Protein AF-A0A850NM30-F1 (afdb_monomer_lite)

Secondary structure (DSSP, 8-state):
-EEEEE--SHHHHHHHHHHHHTT-EEEEE-TT-----------

InterPro domains:
  IPR036188 FAD/NAD(P)-binding domain superfamily [G3DSA:3.50.50.60] (2-30)

Organism: NCBI:txid1181271

pLDDT: mean 79.55, std 18.75, range [41.47, 96.5]

Radius of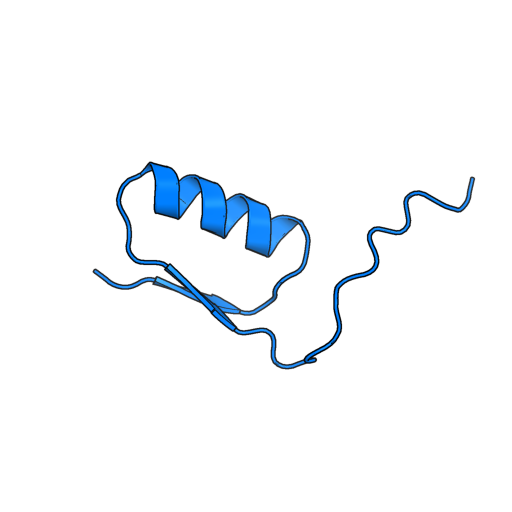 gyration: 12.08 Å; chains: 1; bounding box: 42×17×22 Å

Structure (mmCIF, N/CA/C/O backbone):
data_AF-A0A850NM30-F1
#
_entry.id   AF-A0A850NM30-F1
#
loop_
_atom_site.group_PDB
_atom_site.id
_atom_site.type_symbol
_atom_site.label_atom_id
_atom_site.label_alt_id
_atom_site.label_comp_id
_atom_site.label_asym_id
_atom_site.label_entity_id
_atom_site.label_seq_id
_atom_site.pdbx_PDB_ins_code
_atom_site.Cartn_x
_atom_site.Cartn_y
_atom_site.Cartn_z
_atom_site.occupancy
_atom_site.B_iso_or_equiv
_atom_site.auth_seq_id
_atom_site.auth_comp_id
_atom_site.auth_asym_id
_atom_site.auth_atom_id
_atom_site.pdbx_PDB_model_num
ATOM 1 N N . MET A 1 1 ? -16.930 6.557 1.416 1.00 75.94 1 MET A N 1
ATOM 2 C CA . MET A 1 1 ? -16.465 7.009 0.085 1.00 75.94 1 MET A CA 1
ATOM 3 C C . MET A 1 1 ? -15.074 6.447 -0.112 1.00 75.94 1 MET A C 1
ATOM 5 O O . MET A 1 1 ? -14.240 6.653 0.762 1.00 75.94 1 MET A O 1
ATOM 9 N N . ARG A 1 2 ? -14.863 5.705 -1.198 1.00 86.88 2 ARG A N 1
ATOM 10 C CA . ARG A 1 2 ? -13.604 5.018 -1.492 1.00 86.88 2 ARG A CA 1
ATOM 11 C C . ARG A 1 2 ? -12.755 5.872 -2.428 1.00 86.88 2 ARG A C 1
ATOM 13 O O . ARG A 1 2 ? -13.274 6.357 -3.431 1.00 86.88 2 ARG A O 1
ATOM 20 N N . ILE A 1 3 ? -11.479 6.060 -2.097 1.00 89.00 3 ILE A N 1
ATOM 21 C CA . ILE A 1 3 ? -10.536 6.890 -2.859 1.00 89.00 3 ILE A CA 1
ATOM 22 C C . ILE A 1 3 ? -9.498 5.983 -3.520 1.00 89.00 3 ILE A C 1
ATOM 24 O O . ILE A 1 3 ? -8.890 5.145 -2.857 1.00 89.00 3 ILE A O 1
ATOM 28 N N . VAL A 1 4 ? -9.295 6.147 -4.828 1.00 90.19 4 VAL A N 1
ATOM 29 C CA . VAL A 1 4 ? -8.284 5.400 -5.589 1.00 90.19 4 VAL A CA 1
ATOM 30 C C . VAL A 1 4 ? -7.155 6.345 -5.987 1.00 90.19 4 VAL A C 1
ATOM 32 O O . VAL A 1 4 ? -7.377 7.290 -6.740 1.00 90.19 4 VAL A O 1
ATOM 35 N N . LEU A 1 5 ? -5.948 6.080 -5.493 1.00 88.31 5 LEU A N 1
ATOM 36 C CA . LEU A 1 5 ? -4.727 6.809 -5.837 1.00 88.31 5 LEU A CA 1
ATOM 37 C C . LEU A 1 5 ? -3.969 6.048 -6.923 1.00 88.31 5 LEU A C 1
ATOM 39 O O . LEU A 1 5 ? -3.723 4.854 -6.776 1.00 88.31 5 LEU A O 1
ATOM 43 N N . ARG A 1 6 ? -3.583 6.731 -8.007 1.00 89.25 6 ARG A N 1
ATOM 44 C CA . ARG A 1 6 ? -2.707 6.158 -9.038 1.00 89.25 6 ARG A CA 1
ATOM 45 C C . ARG A 1 6 ? -1.267 6.629 -8.835 1.00 89.25 6 ARG A C 1
ATOM 47 O O . ARG A 1 6 ? -1.000 7.820 -8.958 1.00 89.25 6 ARG A O 1
ATOM 54 N N . GLY A 1 7 ? -0.370 5.681 -8.569 1.00 87.81 7 GLY A N 1
ATOM 55 C CA . GLY A 1 7 ? 1.060 5.885 -8.316 1.00 87.81 7 GLY A CA 1
ATOM 56 C C . GLY A 1 7 ? 1.440 5.671 -6.848 1.00 87.81 7 GLY A C 1
ATOM 57 O O . GLY A 1 7 ? 0.880 6.314 -5.963 1.00 87.81 7 GLY A O 1
ATOM 58 N N . ALA A 1 8 ? 2.413 4.790 -6.597 1.00 87.56 8 ALA A N 1
ATOM 59 C CA . ALA A 1 8 ? 2.920 4.468 -5.259 1.00 87.56 8 ALA A CA 1
ATOM 60 C C . ALA A 1 8 ? 4.268 5.142 -4.942 1.00 87.56 8 ALA A C 1
ATOM 62 O O . ALA A 1 8 ? 5.003 4.695 -4.065 1.00 87.56 8 ALA A O 1
ATOM 63 N N . GLY A 1 9 ? 4.593 6.240 -5.633 1.00 88.94 9 GLY A N 1
ATOM 64 C CA . GLY A 1 9 ? 5.720 7.095 -5.259 1.00 88.94 9 GLY A CA 1
ATOM 65 C C . GLY A 1 9 ? 5.493 7.825 -3.937 1.00 88.94 9 GLY A C 1
ATOM 66 O O . GLY A 1 9 ? 4.396 7.808 -3.380 1.00 88.94 9 GLY A O 1
ATOM 67 N N . VAL A 1 10 ? 6.527 8.525 -3.460 1.00 89.75 10 VAL A N 1
ATOM 68 C CA . VAL A 1 10 ? 6.526 9.215 -2.154 1.00 89.75 10 VAL A CA 1
ATOM 69 C C . VAL A 1 10 ? 5.277 10.079 -1.958 1.00 89.75 10 VAL A C 1
ATOM 71 O O . VAL A 1 10 ? 4.598 9.950 -0.946 1.00 89.75 10 VAL A O 1
ATOM 74 N N . ALA A 1 11 ? 4.914 10.897 -2.950 1.00 90.75 11 ALA A N 1
ATOM 75 C CA . ALA A 1 11 ? 3.716 11.733 -2.874 1.00 90.75 11 ALA A CA 1
ATOM 76 C C . ALA A 1 11 ? 2.418 10.912 -2.763 1.00 90.75 11 ALA A C 1
ATOM 78 O O . ALA A 1 11 ? 1.527 11.267 -1.994 1.00 90.75 11 ALA A O 1
ATOM 79 N N . GLY A 1 12 ? 2.321 9.802 -3.501 1.00 92.25 12 GLY A N 1
ATOM 80 C CA . GLY A 1 12 ? 1.157 8.917 -3.481 1.00 92.25 12 GLY A CA 1
ATOM 81 C C . GLY A 1 12 ? 0.987 8.210 -2.139 1.00 92.25 12 GLY A C 1
ATOM 82 O O . GLY A 1 12 ? -0.123 8.152 -1.616 1.00 92.25 12 GLY A O 1
ATOM 83 N N . LEU A 1 13 ? 2.088 7.746 -1.542 1.00 92.56 13 LEU A N 1
ATOM 84 C CA . LEU A 1 13 ? 2.077 7.130 -0.215 1.00 92.56 13 LEU A CA 1
ATOM 85 C C . LEU A 1 13 ? 1.763 8.142 0.889 1.00 92.56 13 LEU A C 1
ATOM 87 O O . LEU A 1 13 ? 0.925 7.856 1.734 1.00 92.56 13 LEU A O 1
ATOM 91 N N . VAL A 1 14 ? 2.357 9.340 0.857 1.00 95.19 14 VAL A N 1
ATOM 92 C CA . VAL A 1 14 ? 2.042 10.403 1.829 1.00 95.19 14 VAL A CA 1
ATOM 93 C C . VAL A 1 14 ? 0.560 10.774 1.762 1.00 95.19 14 VAL A C 1
ATOM 95 O O . VAL A 1 14 ? -0.112 10.815 2.792 1.00 95.19 14 VAL A O 1
ATOM 98 N N . ALA A 1 15 ? 0.019 10.971 0.556 1.00 94.25 15 ALA A N 1
ATOM 99 C CA . ALA A 1 15 ? -1.402 11.246 0.374 1.00 94.25 15 ALA A CA 1
ATOM 100 C C . ALA A 1 15 ? -2.280 10.096 0.893 1.00 94.25 15 ALA A C 1
ATOM 102 O O . ALA A 1 15 ? -3.287 10.346 1.556 1.00 94.25 15 ALA A O 1
ATOM 103 N N . ALA A 1 16 ? -1.897 8.842 0.624 1.00 94.56 16 ALA A N 1
ATOM 104 C CA . ALA A 1 16 ? -2.629 7.675 1.101 1.00 94.56 16 ALA A CA 1
ATOM 105 C C . ALA A 1 16 ? -2.662 7.600 2.632 1.00 94.56 16 ALA A C 1
ATOM 107 O O . ALA A 1 16 ? -3.730 7.370 3.195 1.00 94.56 16 ALA A O 1
ATOM 108 N N . THR A 1 17 ? -1.531 7.852 3.296 1.00 95.19 17 THR A N 1
ATOM 109 C CA . THR A 1 17 ? -1.431 7.861 4.760 1.00 95.19 17 THR A CA 1
ATOM 110 C C . THR A 1 17 ? -2.322 8.935 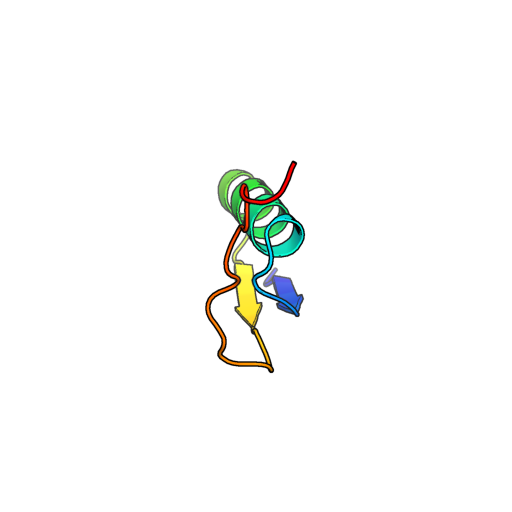5.369 1.00 95.19 17 THR A C 1
ATOM 112 O O . THR A 1 17 ? -3.164 8.613 6.200 1.00 95.19 17 THR A O 1
ATOM 115 N N . CYS A 1 18 ? -2.229 10.186 4.907 1.00 96.12 18 CYS A N 1
ATOM 116 C CA . CYS A 1 18 ? -3.062 11.265 5.446 1.00 96.12 18 CYS A CA 1
ATOM 117 C C . CYS A 1 18 ? -4.563 10.993 5.249 1.00 96.12 18 CYS A C 1
ATOM 119 O O . CYS A 1 18 ? -5.381 11.283 6.121 1.00 96.12 18 CYS A O 1
ATOM 121 N N . LEU A 1 19 ? -4.947 10.422 4.104 1.00 93.88 19 LEU A N 1
ATOM 122 C CA . LEU A 1 19 ? -6.340 10.066 3.836 1.00 93.88 19 LEU A CA 1
ATOM 123 C C . LEU A 1 19 ? -6.817 8.894 4.707 1.00 93.88 19 LEU A C 1
ATOM 125 O O . LEU A 1 19 ? -7.957 8.920 5.174 1.00 93.88 19 LEU A O 1
ATOM 129 N N . ALA A 1 20 ? -5.963 7.901 4.958 1.00 93.25 20 ALA A N 1
ATOM 130 C CA . ALA A 1 20 ? -6.265 6.797 5.863 1.00 93.25 20 ALA A CA 1
ATOM 131 C C . ALA A 1 20 ? -6.410 7.278 7.318 1.00 93.25 20 ALA A C 1
ATOM 133 O O . ALA A 1 20 ? -7.369 6.901 7.990 1.00 93.25 20 ALA A O 1
ATOM 134 N N . GLU A 1 21 ? -5.531 8.172 7.778 1.00 96.50 21 GLU A N 1
ATOM 135 C CA . GLU A 1 21 ? -5.616 8.811 9.101 1.00 96.50 21 GLU A CA 1
ATOM 136 C C . GLU A 1 21 ? -6.894 9.646 9.262 1.00 96.50 21 GLU A C 1
ATOM 138 O O . GLU A 1 21 ? -7.493 9.677 10.335 1.00 96.50 21 GLU A O 1
ATOM 143 N N . ALA A 1 22 ? -7.385 10.249 8.177 1.00 95.00 22 ALA A N 1
ATOM 144 C CA . ALA A 1 22 ? -8.680 10.926 8.140 1.00 95.00 22 ALA A CA 1
ATOM 145 C C . ALA A 1 22 ? -9.891 9.962 8.093 1.00 95.00 22 ALA A C 1
ATOM 147 O O . ALA A 1 22 ? -11.020 10.395 7.838 1.00 95.00 22 ALA A O 1
ATOM 148 N N . GLY A 1 23 ? -9.679 8.656 8.288 1.00 94.94 23 GLY A N 1
ATOM 149 C CA . GLY A 1 23 ? -10.727 7.634 8.304 1.00 94.94 23 GLY A CA 1
ATOM 150 C C . GLY A 1 23 ? -11.316 7.330 6.926 1.00 94.94 23 GLY A C 1
ATOM 151 O O . GLY A 1 23 ? -12.475 6.917 6.822 1.00 94.94 23 GLY A O 1
ATOM 152 N N . ARG A 1 24 ? -10.570 7.581 5.842 1.00 94.25 24 ARG A N 1
ATOM 153 C CA . ARG A 1 24 ? -11.008 7.250 4.479 1.00 94.25 24 ARG A CA 1
ATOM 154 C C . ARG A 1 24 ? -10.488 5.881 4.061 1.00 94.25 24 ARG A C 1
ATOM 156 O O . ARG A 1 24 ? -9.362 5.503 4.356 1.00 94.25 24 ARG A O 1
ATOM 163 N N . GLU A 1 25 ? -11.311 5.159 3.308 1.00 91.69 25 GLU A N 1
ATOM 164 C CA . GLU A 1 25 ? -10.898 3.925 2.643 1.00 91.69 25 GLU A CA 1
ATOM 165 C C . GLU A 1 25 ? -10.120 4.283 1.371 1.00 91.69 25 GLU A C 1
ATOM 167 O O . GLU A 1 25 ? -10.670 4.890 0.443 1.00 91.69 25 GLU A O 1
ATOM 172 N N . VAL A 1 26 ? -8.837 3.921 1.338 1.00 92.75 26 VAL A N 1
ATOM 173 C CA . VAL A 1 26 ? -7.901 4.298 0.276 1.00 92.75 26 VAL A CA 1
ATOM 174 C C . VAL A 1 26 ? -7.314 3.055 -0.376 1.00 92.75 26 VAL A C 1
ATOM 176 O O . VAL A 1 26 ? -6.864 2.138 0.304 1.00 92.75 26 VAL A O 1
ATOM 179 N N . VAL A 1 27 ? -7.279 3.043 -1.707 1.00 91.88 27 VAL A N 1
ATOM 180 C CA . VAL A 1 27 ? -6.618 2.002 -2.499 1.00 91.88 27 VAL A CA 1
ATOM 181 C C . VAL A 1 27 ? -5.577 2.655 -3.395 1.00 91.88 27 VAL A C 1
ATOM 183 O O . VAL A 1 27 ? -5.917 3.484 -4.238 1.00 91.88 27 VAL A O 1
ATOM 186 N N . VAL A 1 28 ? -4.312 2.280 -3.223 1.00 91.69 28 VAL A N 1
ATOM 187 C CA . VAL A 1 28 ? -3.210 2.745 -4.071 1.00 91.69 28 VAL A CA 1
ATOM 188 C C . VAL A 1 28 ? -2.984 1.724 -5.181 1.00 91.69 28 VAL A C 1
ATOM 190 O O . VAL A 1 28 ? -2.835 0.533 -4.920 1.00 91.69 28 VAL A O 1
ATOM 193 N N . VAL A 1 29 ? -2.977 2.189 -6.426 1.00 89.94 29 VAL A N 1
ATOM 194 C CA . VAL A 1 29 ? -2.732 1.383 -7.622 1.00 89.94 29 VAL A CA 1
ATOM 195 C C . VAL A 1 29 ? -1.507 1.941 -8.323 1.00 89.94 29 VAL A C 1
ATOM 197 O O . VAL A 1 29 ? -1.529 3.074 -8.802 1.00 89.94 29 VAL A O 1
ATOM 200 N N . ASP A 1 30 ? -0.446 1.148 -8.419 1.00 85.56 30 ASP A N 1
ATOM 201 C CA . ASP A 1 30 ? 0.724 1.502 -9.215 1.00 85.56 30 ASP A CA 1
ATOM 202 C C . ASP A 1 30 ? 0.735 0.692 -10.521 1.00 85.56 30 ASP A C 1
ATOM 204 O O . ASP A 1 30 ? 0.898 -0.529 -10.471 1.00 85.56 30 ASP A O 1
ATOM 208 N N . PRO A 1 31 ? 0.543 1.328 -11.692 1.00 72.38 31 PRO A N 1
ATOM 209 C CA . PRO A 1 31 ? 0.566 0.625 -12.970 1.00 72.38 31 PRO A CA 1
ATOM 210 C C . PRO A 1 31 ? 1.965 0.126 -13.356 1.00 72.38 31 PRO A C 1
ATOM 212 O O . PRO A 1 31 ? 2.067 -0.727 -14.232 1.00 72.38 31 PRO A O 1
ATOM 215 N N . ALA A 1 32 ? 3.033 0.639 -12.736 1.00 70.81 32 ALA A N 1
ATOM 216 C CA . ALA A 1 32 ? 4.396 0.227 -13.044 1.00 70.81 32 ALA A CA 1
ATOM 217 C C . ALA A 1 32 ? 4.807 -1.056 -12.300 1.00 70.81 32 ALA A C 1
ATOM 219 O O . ALA A 1 32 ? 5.738 -1.728 -12.728 1.00 70.81 32 ALA A O 1
ATOM 220 N N . GLY A 1 33 ? 4.145 -1.413 -11.190 1.00 60.03 33 GLY A N 1
ATOM 221 C CA . GLY A 1 33 ? 4.520 -2.571 -10.362 1.00 60.03 33 GLY A CA 1
ATOM 222 C C . GLY A 1 33 ? 5.923 -2.484 -9.737 1.00 60.03 33 GLY A C 1
ATOM 223 O O . GLY A 1 33 ? 6.388 -3.451 -9.137 1.00 60.03 33 GLY A O 1
ATOM 224 N N . VAL A 1 34 ? 6.611 -1.346 -9.873 1.00 52.59 34 VAL A N 1
ATOM 225 C CA . VAL A 1 34 ? 7.991 -1.166 -9.418 1.00 52.59 34 VAL A CA 1
ATOM 226 C C . VAL A 1 34 ? 7.978 -0.526 -8.029 1.00 52.59 34 VAL A C 1
ATOM 228 O O . VAL A 1 34 ? 7.391 0.545 -7.874 1.00 52.59 34 VAL A O 1
ATOM 231 N N . PRO A 1 35 ? 8.646 -1.110 -7.017 1.00 52.62 35 PRO A N 1
ATOM 232 C CA . PRO A 1 35 ? 8.875 -0.408 -5.763 1.00 52.62 35 PRO A CA 1
ATOM 233 C C . PRO A 1 35 ? 9.668 0.861 -6.071 1.00 52.62 35 PRO A C 1
ATOM 235 O O . PRO A 1 35 ? 10.785 0.797 -6.590 1.00 52.62 35 PRO A O 1
ATOM 238 N N . THR A 1 36 ? 9.090 2.029 -5.791 1.00 54.84 36 THR A N 1
ATOM 239 C CA . THR A 1 36 ? 9.788 3.293 -6.003 1.00 54.84 36 THR A CA 1
ATOM 240 C C . THR A 1 36 ? 11.026 3.318 -5.119 1.00 54.84 36 THR A C 1
ATOM 242 O O . THR A 1 36 ? 10.939 3.442 -3.897 1.00 54.84 36 THR A O 1
ATOM 245 N N . ARG A 1 37 ? 12.198 3.169 -5.740 1.00 47.22 37 ARG A N 1
ATOM 246 C CA . ARG A 1 37 ? 13.488 3.389 -5.096 1.00 47.22 37 ARG A CA 1
ATOM 247 C C . ARG A 1 37 ? 13.541 4.866 -4.699 1.00 47.22 37 ARG A C 1
ATOM 249 O O . ARG A 1 37 ? 13.790 5.713 -5.552 1.00 47.22 37 ARG A O 1
ATOM 256 N N . SER A 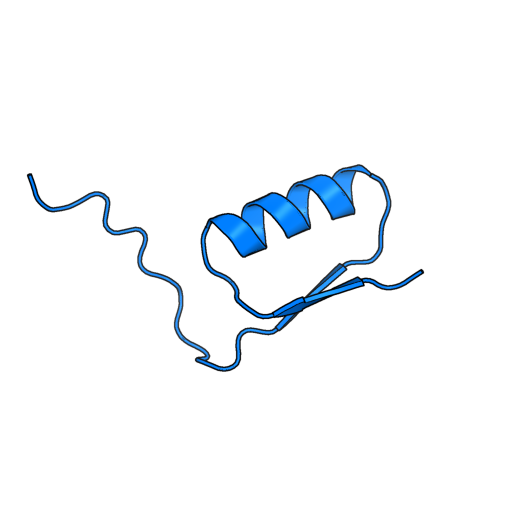1 38 ? 13.311 5.176 -3.421 1.00 49.69 38 SER A N 1
ATOM 257 C C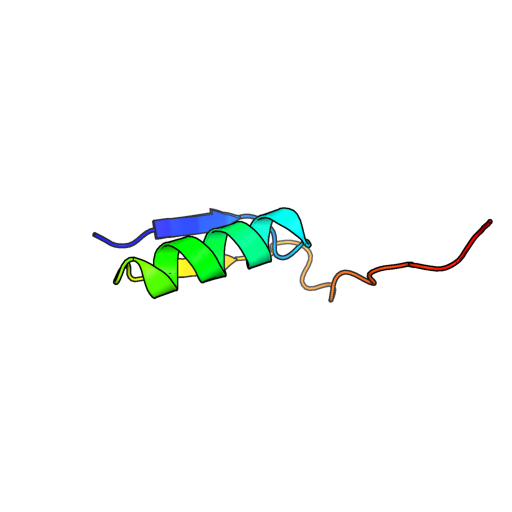A . SER A 1 38 ? 13.693 6.471 -2.845 1.00 49.69 38 SER A CA 1
ATOM 258 C C . SER A 1 38 ? 15.216 6.562 -2.867 1.00 49.69 38 SER A C 1
ATOM 260 O O . SER A 1 38 ? 15.900 6.159 -1.930 1.00 49.69 38 SER A O 1
ATOM 262 N N . GLY A 1 39 ? 15.759 7.027 -3.988 1.00 42.34 39 GLY A N 1
ATOM 263 C CA . GLY A 1 39 ? 17.162 7.377 -4.118 1.00 42.34 39 GLY A CA 1
ATOM 264 C C . GLY A 1 39 ? 17.454 8.667 -3.361 1.00 42.34 39 GLY A C 1
ATOM 265 O O . GLY A 1 39 ? 17.562 9.719 -3.973 1.00 42.34 39 GLY A O 1
ATOM 266 N N . ALA A 1 40 ? 17.640 8.580 -2.044 1.00 48.28 40 ALA A N 1
ATOM 267 C CA . ALA A 1 40 ? 18.582 9.455 -1.349 1.00 48.28 40 ALA A CA 1
ATOM 268 C C . ALA A 1 40 ? 19.996 8.914 -1.624 1.00 48.28 40 ALA A C 1
ATOM 270 O O . ALA A 1 40 ? 20.619 8.260 -0.794 1.00 48.28 40 ALA A O 1
ATOM 271 N N . SER A 1 41 ? 20.449 9.049 -2.864 1.00 49.12 41 SER A N 1
ATOM 272 C CA . SER A 1 41 ? 21.820 8.778 -3.292 1.00 49.12 41 SER A CA 1
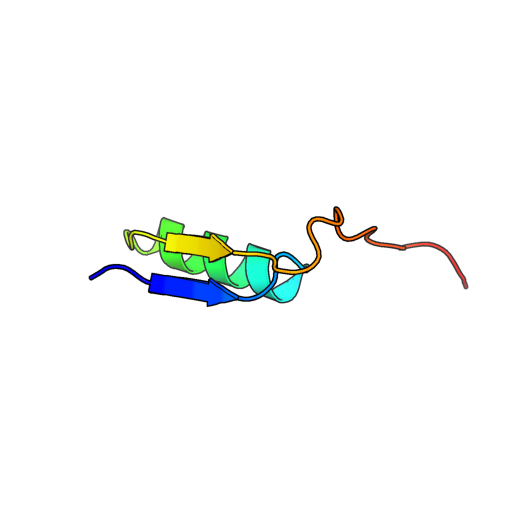ATOM 273 C C . SER A 1 41 ? 21.945 9.367 -4.676 1.00 49.12 41 SER A C 1
ATOM 275 O O . SER A 1 41 ? 21.508 8.755 -5.641 1.00 49.12 41 SER A O 1
ATOM 277 N N . HIS A 1 42 ? 22.399 10.608 -4.739 1.00 43.47 42 HIS A N 1
ATOM 278 C CA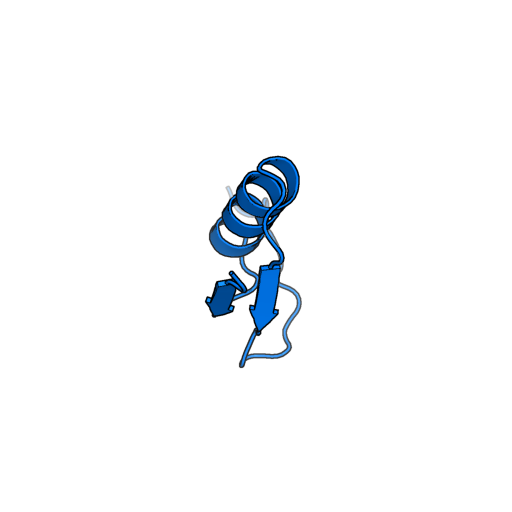 . HIS A 1 42 ? 23.587 11.029 -5.469 1.00 43.47 42 HIS A CA 1
ATOM 279 C C . HIS A 1 42 ? 23.673 12.551 -5.293 1.00 43.47 42 HIS A C 1
ATOM 281 O O . HIS A 1 42 ? 22.812 13.260 -5.808 1.00 43.47 42 HIS A O 1
ATOM 287 N N . LEU A 1 43 ? 24.750 12.979 -4.616 1.00 41.47 43 LEU A N 1
ATOM 288 C CA . LEU A 1 43 ? 25.203 14.356 -4.353 1.00 41.47 43 LEU A CA 1
ATOM 289 C C . LEU A 1 43 ? 24.668 15.005 -3.070 1.00 41.47 43 LEU A C 1
ATOM 291 O O . LEU A 1 43 ? 23.443 15.206 -2.945 1.00 41.47 43 LEU A O 1
#

Foldseek 3Di:
DEEEAEDPPPVSVVVQVVCVVVVHHYHYDYPVPDDPPPPPDDD

Sequence (43 aa):
MRIVLRGAGVAGLVAATCLAEAGREVVVVDPAGVPTRSGASHL